Protein AF-A0AAU7IXR2-F1 (afdb_monomer_lite)

Radius of gyration: 25.37 Å; chains: 1; bounding box: 45×55×63 Å

pLDDT: mean 79.78, std 15.19, range [40.5, 95.88]

Foldseek 3Di:
DDDDDPPPPCPPPPPPDDLVNQLVVCVVVVHDSVVSVVVVVVVVVVVVVVVVVVVVVVVVVVLVVVVVPADPPDDPVCVVVVNGPPPPPPCPPVNVVVVVLFVVQAFPFLVVNVVSLVVVVWDDDPQWTDDDQKIWHFDDDPRGTHGIDIDGD

Secondary structure (DSSP, 8-state):
-------------TT---HHHHHHHHHHTT--HHHHHHHHHHHHHHHHHHHHHHHHHHHHHHHHHHHHTSPTT--HHHHHTT-S--------HHHHHHHHHHHHHTTSBHHHHHHHHHHTT-EEETTEEEETTEEEEEEEETTEEEEEEEEE-

Organism: NCBI:txid2797506

Sequence (153 aa):
MKKLMMVAAVLSLAACSSPAQRMADCQSKGVSKDACYIAEQNRTTAINAAAEKQALENAAQLAQSARKHLPEGCTQVMDAAGRCDSKPAKASGDVKQFSGEADRIMNKSISEAAEYLLSKGWKPNKGSWHKGGYIMQLVVEKERVVNAQLLKM

Structure (mmCIF, N/CA/C/O backbone):
data_AF-A0AAU7IXR2-F1
#
_entry.id   AF-A0AAU7IXR2-F1
#
loop_
_atom_site.group_PDB
_atom_site.id
_atom_site.type_symbol
_atom_site.label_atom_id
_atom_site.label_alt_id
_atom_site.label_comp_id
_atom_site.label_asym_id
_atom_site.label_entity_id
_atom_site.label_seq_id
_atom_site.pdbx_PDB_ins_code
_atom_site.Cartn_x
_atom_site.Cartn_y
_atom_site.Cartn_z
_atom_site.occupancy
_atom_site.B_iso_or_equiv
_atom_site.auth_seq_id
_atom_site.auth_comp_id
_atom_site.auth_asym_id
_atom_site.auth_atom_id
_atom_site.pdbx_PDB_model_num
ATOM 1 N N . MET A 1 1 ? -11.452 -38.518 30.360 1.00 43.41 1 MET A N 1
ATOM 2 C CA . MET A 1 1 ? -10.516 -37.643 31.107 1.00 43.41 1 MET A CA 1
ATOM 3 C C . MET A 1 1 ? -9.379 -37.197 30.189 1.00 43.41 1 MET A C 1
ATOM 5 O O . MET A 1 1 ? -8.376 -37.887 30.083 1.00 43.41 1 MET A O 1
ATOM 9 N N . LYS A 1 2 ? -9.543 -36.070 29.491 1.00 40.50 2 LYS A N 1
ATOM 10 C CA . LYS A 1 2 ? -8.436 -35.320 28.881 1.00 40.50 2 LYS A CA 1
ATOM 11 C C . LYS A 1 2 ? -8.851 -33.851 28.864 1.00 40.50 2 LYS A C 1
ATOM 13 O O . LYS A 1 2 ? -9.639 -33.420 28.033 1.00 40.50 2 LYS A O 1
ATOM 18 N N . LYS A 1 3 ? -8.409 -33.141 29.900 1.00 49.25 3 LYS A N 1
ATOM 19 C CA . LYS A 1 3 ? -8.561 -31.698 30.060 1.00 49.25 3 LYS A CA 1
ATOM 20 C C . LYS A 1 3 ? -7.529 -31.055 29.136 1.00 49.25 3 LYS A C 1
ATOM 22 O O . LYS A 1 3 ? -6.352 -31.042 29.480 1.00 49.25 3 LYS A O 1
ATOM 27 N N . LEU A 1 4 ? -7.943 -30.588 27.964 1.00 49.69 4 LEU A N 1
ATOM 28 C CA . LEU A 1 4 ? -7.125 -29.678 27.169 1.00 49.69 4 LEU A CA 1
ATOM 29 C C . LEU A 1 4 ? -7.655 -28.272 27.409 1.00 49.69 4 LEU A C 1
ATOM 31 O O . LEU A 1 4 ? -8.733 -27.894 26.964 1.00 49.69 4 LEU A O 1
ATOM 35 N N . MET A 1 5 ? -6.885 -27.563 28.226 1.00 50.72 5 MET A N 1
ATOM 36 C CA . MET A 1 5 ? -7.018 -26.155 28.544 1.00 50.72 5 MET A CA 1
ATOM 37 C C . MET A 1 5 ? -7.005 -25.347 27.244 1.00 50.72 5 MET A C 1
ATOM 39 O O . MET A 1 5 ? -5.969 -25.237 26.590 1.00 50.72 5 MET A O 1
ATOM 43 N N . MET A 1 6 ? -8.153 -24.774 26.880 1.00 45.50 6 MET A N 1
ATOM 44 C CA . MET A 1 6 ? -8.203 -23.610 26.001 1.00 45.50 6 MET A CA 1
ATOM 45 C C . MET A 1 6 ? -7.499 -22.464 26.730 1.00 45.50 6 MET A C 1
ATOM 47 O O . MET A 1 6 ? -8.084 -21.791 27.575 1.00 45.50 6 MET A O 1
ATOM 51 N N . VAL A 1 7 ? -6.222 -22.258 26.421 1.00 53.78 7 VAL A N 1
ATOM 52 C CA . VAL A 1 7 ? -5.554 -20.989 26.696 1.00 53.78 7 VAL A CA 1
ATOM 53 C C . VAL A 1 7 ? -6.121 -20.000 25.688 1.00 53.78 7 VAL A C 1
ATOM 55 O O . VAL A 1 7 ? -5.775 -20.018 24.508 1.00 53.78 7 VAL A O 1
ATOM 58 N N . ALA A 1 8 ? -7.063 -19.185 26.155 1.00 46.41 8 ALA A N 1
ATOM 59 C CA . ALA A 1 8 ? -7.552 -18.026 25.438 1.00 46.41 8 ALA A CA 1
ATOM 60 C C . ALA A 1 8 ? -6.365 -17.092 25.171 1.00 46.41 8 ALA A C 1
ATOM 62 O O . ALA A 1 8 ? -5.903 -16.381 26.063 1.00 46.41 8 ALA A O 1
ATOM 63 N N . ALA A 1 9 ? -5.862 -17.103 23.939 1.00 50.00 9 ALA A N 1
ATOM 64 C CA . ALA A 1 9 ? -4.985 -16.061 23.434 1.00 50.00 9 ALA A CA 1
ATOM 65 C C . ALA A 1 9 ? -5.822 -14.791 23.239 1.00 50.00 9 ALA A C 1
ATOM 67 O O . ALA A 1 9 ? -6.191 -14.420 22.127 1.00 50.00 9 ALA A O 1
ATOM 68 N N . VAL A 1 10 ? -6.145 -14.124 24.349 1.00 51.38 10 VAL A N 1
ATOM 69 C CA . VAL A 1 10 ? -6.515 -12.712 24.343 1.00 51.38 10 VAL A CA 1
ATOM 70 C C . VAL A 1 10 ? -5.221 -11.952 24.066 1.00 51.38 10 VAL A C 1
ATOM 72 O O . VAL A 1 10 ? -4.573 -11.429 24.966 1.00 51.38 10 VAL A O 1
ATOM 75 N N . LEU A 1 11 ? -4.807 -11.932 22.798 1.00 49.34 11 LEU A N 1
ATOM 76 C CA . LEU A 1 11 ? -3.956 -10.866 22.287 1.00 49.34 11 LEU A CA 1
ATOM 77 C C . LEU A 1 11 ? -4.848 -9.632 22.245 1.00 49.34 11 LEU A C 1
ATOM 79 O O . LEU A 1 11 ? -5.490 -9.322 21.244 1.00 49.34 11 LEU A O 1
ATOM 83 N N . SER A 1 12 ? -4.981 -8.989 23.399 1.00 42.09 12 SER A N 1
ATOM 84 C CA . SER A 1 12 ? -5.644 -7.710 23.535 1.00 42.09 12 SER A CA 1
ATOM 85 C C . SER A 1 12 ? -4.951 -6.731 22.594 1.00 42.09 12 SER A C 1
ATOM 87 O O . SER A 1 12 ? -3.826 -6.296 22.838 1.00 42.09 12 SER A O 1
ATOM 89 N N . LEU A 1 13 ? -5.650 -6.351 21.521 1.00 45.88 13 LEU A N 1
ATOM 90 C CA . LEU A 1 13 ? -5.418 -5.098 20.812 1.00 45.88 13 LEU A CA 1
ATOM 91 C C . LEU A 1 13 ? -5.686 -3.943 21.795 1.00 45.88 13 LEU A C 1
ATOM 93 O O . LEU A 1 13 ? -6.675 -3.221 21.691 1.00 45.88 13 LEU A O 1
ATOM 97 N N . ALA A 1 14 ? -4.816 -3.756 22.785 1.00 45.59 14 ALA A N 1
ATOM 98 C CA . ALA A 1 14 ? -4.899 -2.694 23.782 1.00 45.59 14 ALA A CA 1
ATOM 99 C C . ALA A 1 14 ? -4.458 -1.330 23.210 1.00 45.59 14 ALA A C 1
ATOM 101 O O . ALA A 1 14 ? -3.852 -0.518 23.905 1.00 45.59 14 ALA A O 1
ATOM 102 N N . ALA A 1 15 ? -4.759 -1.065 21.935 1.00 48.53 15 ALA A N 1
ATOM 103 C CA . ALA A 1 15 ? -4.462 0.199 21.266 1.00 48.53 15 ALA A CA 1
ATOM 104 C C . ALA A 1 15 ? -5.673 0.832 20.556 1.00 48.53 15 ALA A C 1
ATOM 106 O O . ALA A 1 15 ? -5.539 1.930 20.028 1.00 48.53 15 ALA A O 1
ATOM 107 N N . CYS A 1 16 ? -6.863 0.220 20.598 1.00 53.12 16 CYS A N 1
ATOM 108 C CA . CYS A 1 16 ? -8.087 0.817 20.042 1.00 53.12 16 CYS A CA 1
ATOM 109 C C . CYS A 1 16 ? -9.022 1.420 21.104 1.00 53.12 16 CYS A C 1
ATOM 111 O O . CYS A 1 16 ? -10.220 1.537 20.860 1.00 53.12 16 CYS A O 1
ATOM 113 N N . SER A 1 17 ? -8.522 1.817 22.281 1.00 67.75 17 SER A N 1
ATOM 114 C CA . SER A 1 17 ? -9.340 2.662 23.158 1.00 67.75 17 SER A CA 1
ATOM 115 C C . SER A 1 17 ? -9.469 4.053 22.533 1.00 67.75 17 SER A C 1
ATOM 117 O O . SER A 1 17 ? -8.489 4.639 22.072 1.00 67.75 17 SER A O 1
ATOM 119 N N . SER A 1 18 ? -10.682 4.588 22.463 1.00 79.56 18 SER A N 1
ATOM 120 C CA . SER A 1 18 ? -10.872 5.988 22.079 1.00 79.56 18 SER A CA 1
ATOM 121 C C . SER A 1 18 ? -10.374 6.917 23.205 1.00 79.56 18 SER A C 1
ATOM 123 O O . SER A 1 18 ? -10.360 6.504 24.371 1.00 79.56 18 SER A O 1
ATOM 125 N N . PRO A 1 19 ? -9.987 8.174 22.909 1.00 79.69 19 PRO A N 1
ATOM 126 C CA . PRO A 1 19 ? -9.623 9.152 23.942 1.00 79.69 19 PRO A CA 1
ATOM 127 C C . PRO A 1 19 ? -10.720 9.316 25.008 1.00 79.69 19 PRO A C 1
ATOM 129 O O . PRO A 1 19 ? -10.432 9.426 26.197 1.00 79.69 19 PRO A O 1
ATOM 132 N N . ALA A 1 20 ? -11.991 9.239 24.595 1.00 82.00 20 ALA A N 1
ATOM 133 C CA . ALA A 1 20 ? -13.143 9.314 25.489 1.00 82.00 20 ALA A CA 1
ATOM 134 C C . ALA A 1 20 ? -13.208 8.143 26.488 1.00 82.00 20 ALA A C 1
ATOM 136 O O . ALA A 1 20 ? -13.452 8.366 27.672 1.00 82.00 20 ALA A O 1
ATOM 137 N N . GLN A 1 21 ? -12.936 6.910 26.044 1.00 85.00 21 GLN A N 1
ATOM 138 C CA . GLN A 1 21 ? -12.895 5.745 26.938 1.00 85.00 21 GLN A CA 1
ATOM 139 C C . GLN A 1 21 ? -11.748 5.839 27.947 1.00 85.00 21 GLN A C 1
ATOM 141 O O . GLN A 1 21 ? -11.951 5.559 29.122 1.00 85.00 21 GLN A O 1
ATOM 146 N N . ARG A 1 22 ? -10.564 6.307 27.529 1.00 86.31 22 ARG A N 1
ATOM 147 C CA . ARG A 1 22 ? -9.422 6.481 28.445 1.00 86.31 22 ARG A CA 1
ATOM 148 C C . ARG A 1 22 ? -9.675 7.552 29.502 1.00 86.31 22 ARG A C 1
ATOM 150 O O . ARG A 1 22 ? -9.292 7.372 30.655 1.00 86.31 22 ARG A O 1
ATOM 157 N N . MET A 1 23 ? -10.358 8.632 29.128 1.00 86.94 23 MET A N 1
ATOM 158 C CA . MET A 1 23 ? -10.779 9.669 30.070 1.00 86.94 23 MET A CA 1
ATOM 159 C C . MET A 1 23 ? -11.801 9.141 31.084 1.00 86.94 23 MET A C 1
ATOM 161 O O . MET A 1 23 ? -11.672 9.432 32.272 1.00 86.94 23 MET A O 1
ATOM 165 N N . ALA A 1 24 ? -12.774 8.339 30.638 1.00 86.25 24 ALA A N 1
ATOM 166 C CA . ALA A 1 24 ? -13.764 7.717 31.516 1.00 86.25 24 ALA A CA 1
ATOM 167 C C . ALA A 1 24 ? -13.129 6.699 32.482 1.00 86.25 24 ALA A C 1
ATOM 169 O O . ALA A 1 24 ? -13.416 6.730 33.676 1.00 86.25 24 ALA A O 1
ATOM 170 N N . ASP A 1 25 ? -12.205 5.865 31.997 1.00 89.69 25 ASP A N 1
ATOM 171 C CA . ASP A 1 25 ? -11.459 4.904 32.821 1.00 89.69 25 ASP A CA 1
ATOM 172 C C . ASP A 1 25 ? -10.509 5.585 33.814 1.00 89.69 25 ASP A C 1
ATOM 174 O O . ASP A 1 25 ? -10.237 5.068 34.895 1.00 89.69 25 ASP A O 1
ATOM 178 N N . CYS A 1 26 ? -9.959 6.743 33.451 1.00 89.25 26 CYS A N 1
ATOM 179 C CA . CYS A 1 26 ? -9.124 7.522 34.354 1.00 89.25 26 CYS A CA 1
ATOM 180 C C . CYS A 1 26 ? -9.964 8.143 35.483 1.00 89.25 26 CYS A C 1
ATOM 182 O O . CYS A 1 26 ? -9.596 8.046 36.653 1.00 89.25 26 CYS A O 1
ATOM 184 N N . GLN A 1 27 ? -11.137 8.690 35.156 1.00 88.56 27 GLN A N 1
ATOM 185 C CA . GLN A 1 27 ? -12.062 9.234 36.154 1.00 88.56 27 GLN A CA 1
ATOM 186 C C . GLN A 1 27 ? -12.673 8.146 37.047 1.00 88.56 27 GLN A C 1
ATOM 188 O O . GLN A 1 27 ? -12.825 8.364 38.247 1.00 88.56 27 GLN A O 1
ATOM 193 N N . SER A 1 28 ? -12.968 6.955 36.510 1.00 89.25 28 SER A N 1
ATOM 194 C CA . SER A 1 28 ? -13.514 5.833 37.294 1.00 89.25 28 SER A CA 1
ATOM 195 C C . SER A 1 28 ? -12.538 5.302 38.351 1.00 89.25 28 SER A C 1
ATOM 197 O O . SER A 1 28 ? -12.958 4.676 39.322 1.00 89.25 28 SER A O 1
ATOM 199 N N . LYS A 1 29 ? -11.243 5.616 38.215 1.00 90.19 29 LYS A N 1
ATOM 200 C CA . LYS A 1 29 ? -10.196 5.348 39.215 1.00 90.19 29 LYS A CA 1
ATOM 201 C C . LYS A 1 29 ? -10.092 6.425 40.301 1.00 90.19 29 LYS A C 1
ATOM 203 O O . LYS A 1 29 ? -9.177 6.370 41.117 1.00 90.19 29 LYS A O 1
ATOM 208 N N . GLY A 1 30 ? -10.996 7.405 40.311 1.00 89.62 30 GLY A N 1
ATOM 209 C CA . GLY A 1 30 ? -11.002 8.502 41.280 1.00 89.62 30 GLY A CA 1
ATOM 210 C C . GLY A 1 30 ? -9.971 9.598 40.995 1.00 89.62 30 GLY A C 1
ATOM 211 O O . GLY A 1 30 ? -9.698 10.420 41.865 1.00 89.62 30 GLY A O 1
ATOM 212 N N . VAL A 1 31 ? -9.386 9.625 39.793 1.00 92.12 31 VAL A N 1
ATOM 213 C CA . VAL A 1 31 ? -8.460 10.682 39.365 1.00 92.12 31 VAL A CA 1
ATOM 214 C C . VAL A 1 31 ? -9.263 11.894 38.885 1.00 92.12 31 VAL A C 1
ATOM 216 O O . VAL A 1 31 ? -10.296 11.751 38.228 1.00 92.12 31 VAL A O 1
ATOM 219 N N . SER A 1 32 ? -8.801 13.106 39.203 1.00 92.31 32 SER A N 1
ATOM 220 C CA . SER A 1 32 ? -9.475 14.331 38.767 1.00 92.31 32 SER A CA 1
ATOM 221 C C . SER A 1 32 ? -9.464 14.468 37.240 1.00 92.31 32 SER A C 1
ATOM 223 O O . SER A 1 32 ? -8.533 14.037 36.556 1.00 92.31 32 SER A O 1
ATOM 225 N N 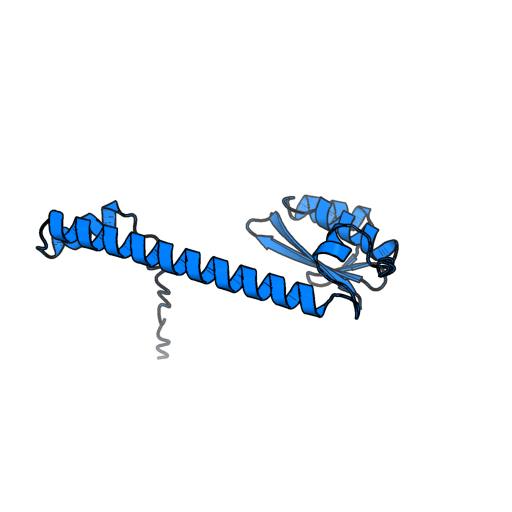. LYS A 1 33 ? -10.500 15.112 36.691 1.00 90.94 33 LYS A N 1
ATOM 226 C CA . LYS A 1 33 ? -10.633 15.339 35.244 1.00 90.94 33 LYS A CA 1
ATOM 227 C C . LYS A 1 33 ? -9.411 16.049 34.650 1.00 90.94 33 LYS A C 1
ATOM 229 O O . LYS A 1 33 ? -8.977 15.666 33.566 1.00 90.94 33 LYS A O 1
ATOM 234 N N . ASP A 1 34 ? -8.841 17.013 35.369 1.00 92.12 34 ASP A N 1
ATOM 235 C CA . ASP A 1 34 ? -7.669 17.771 34.918 1.00 92.12 34 ASP A CA 1
ATOM 236 C C . ASP A 1 34 ? -6.405 16.905 34.890 1.00 92.12 34 ASP A C 1
ATOM 238 O O . ASP A 1 34 ? -5.654 16.937 33.917 1.00 92.12 34 ASP A O 1
ATOM 242 N N . ALA A 1 35 ? -6.202 16.052 35.900 1.00 91.44 35 ALA A N 1
ATOM 243 C CA . ALA A 1 35 ? -5.087 15.108 35.910 1.00 91.44 35 ALA A CA 1
ATOM 244 C C . ALA A 1 35 ? -5.216 14.070 34.783 1.00 91.44 35 ALA A C 1
ATOM 246 O O . ALA A 1 35 ? -4.230 13.758 34.114 1.00 91.44 35 ALA A O 1
ATOM 247 N N . CYS A 1 36 ? -6.434 13.592 34.509 1.00 90.75 36 CYS A N 1
ATOM 248 C CA . CYS A 1 36 ? -6.703 12.718 33.368 1.00 90.75 36 CYS A CA 1
ATOM 249 C C . CYS A 1 36 ? -6.434 13.407 32.025 1.00 90.75 36 CYS A C 1
ATOM 251 O O . CYS A 1 36 ? -5.851 12.798 31.129 1.00 90.75 36 CYS A O 1
ATOM 253 N N . TYR A 1 37 ? -6.810 14.681 31.896 1.00 92.06 37 TYR A N 1
ATOM 254 C CA . TYR A 1 37 ? -6.577 15.462 30.685 1.00 92.06 37 TYR A CA 1
ATOM 255 C C . TYR A 1 37 ? -5.080 15.650 30.410 1.00 92.06 37 TYR A C 1
ATOM 257 O O . TYR A 1 37 ? -4.616 15.387 29.301 1.00 92.06 37 TYR A O 1
ATOM 265 N N . ILE A 1 38 ? -4.306 16.018 31.436 1.00 92.12 38 ILE A N 1
ATOM 266 C CA . ILE A 1 38 ? -2.846 16.162 31.338 1.00 92.12 38 ILE A CA 1
ATOM 267 C C . ILE A 1 38 ? -2.187 14.819 30.997 1.00 92.12 38 ILE A C 1
ATOM 269 O O . ILE A 1 38 ? -1.289 14.765 30.157 1.00 92.12 38 ILE A O 1
ATOM 273 N N . ALA A 1 39 ? -2.640 13.719 31.604 1.00 89.06 39 ALA A N 1
ATOM 274 C CA . ALA A 1 39 ? -2.117 12.387 31.311 1.00 89.06 39 ALA A CA 1
ATOM 275 C C . ALA A 1 39 ? -2.356 11.974 29.846 1.00 89.06 39 ALA A C 1
ATOM 277 O O . ALA A 1 39 ? -1.443 11.456 29.199 1.00 89.06 39 ALA A O 1
ATOM 278 N N . GLU A 1 40 ? -3.544 12.241 29.298 1.00 87.94 40 GLU A N 1
ATOM 279 C CA . GLU A 1 40 ? -3.857 11.947 27.894 1.00 87.94 40 GLU A CA 1
ATOM 280 C C . GLU A 1 40 ? -3.091 12.871 26.931 1.00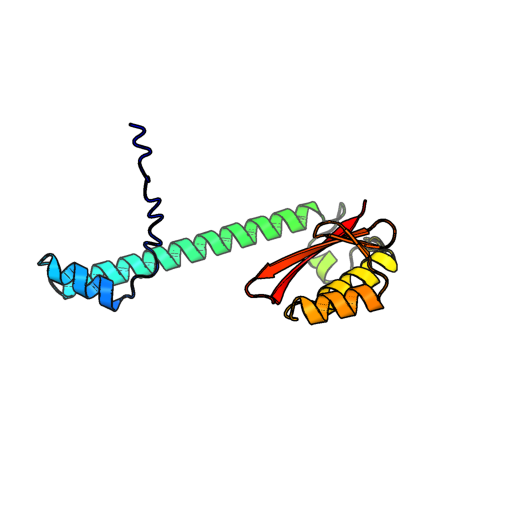 87.94 40 GLU A C 1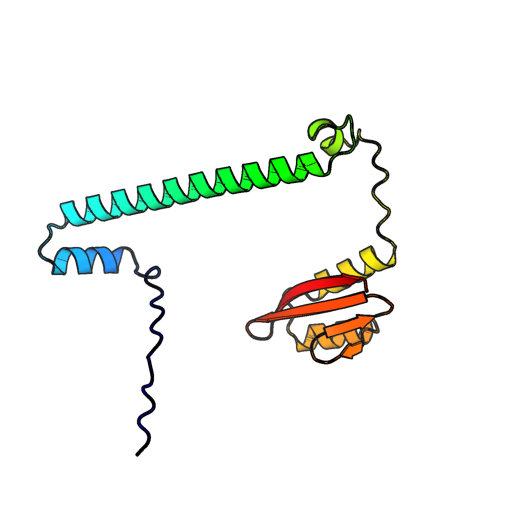
ATOM 282 O O . GLU A 1 40 ? -2.628 12.423 25.878 1.00 87.94 40 GLU A O 1
ATOM 287 N N . GLN A 1 41 ? -2.880 14.136 27.303 1.00 90.19 41 GLN A N 1
ATOM 288 C CA . GLN A 1 41 ? -2.053 15.063 26.530 1.00 90.19 41 GLN A CA 1
ATOM 289 C C . GLN A 1 41 ? -0.594 14.593 26.485 1.00 90.19 41 GLN A C 1
ATOM 291 O O . GLN A 1 41 ? -0.022 14.478 25.404 1.00 90.19 41 GLN A O 1
ATOM 296 N N . ASN A 1 42 ? -0.016 14.224 27.632 1.00 88.75 42 ASN A N 1
ATOM 297 C CA . ASN A 1 42 ? 1.337 13.668 27.714 1.00 88.75 42 ASN A CA 1
ATOM 298 C C . ASN A 1 42 ? 1.470 12.372 26.913 1.00 88.75 42 ASN A C 1
ATOM 300 O O . ASN A 1 42 ? 2.457 12.181 26.203 1.00 88.75 42 ASN A O 1
ATOM 304 N N . ARG A 1 43 ? 0.461 11.497 26.979 1.00 88.06 43 ARG A N 1
ATOM 305 C CA . ARG A 1 43 ? 0.401 10.278 26.168 1.00 88.06 43 ARG A CA 1
ATOM 306 C C . ARG A 1 43 ? 0.405 10.607 24.676 1.00 88.06 43 ARG A C 1
ATOM 308 O O . ARG A 1 43 ? 1.161 9.994 23.931 1.00 88.06 43 ARG A O 1
ATOM 315 N N . THR A 1 44 ? -0.420 11.556 24.243 1.00 86.31 44 THR A N 1
ATOM 316 C CA . THR A 1 44 ? -0.505 11.969 22.834 1.00 86.31 44 THR A CA 1
ATOM 317 C C . THR A 1 44 ? 0.824 12.545 22.357 1.00 86.31 44 THR A C 1
ATOM 319 O O . THR A 1 44 ? 1.333 12.132 21.319 1.00 86.31 44 THR A O 1
ATOM 322 N N . THR A 1 45 ? 1.442 13.419 23.152 1.00 89.38 45 THR A N 1
ATOM 323 C CA . THR A 1 45 ? 2.772 13.967 22.866 1.00 89.38 45 THR A CA 1
ATOM 324 C C . THR A 1 45 ? 3.829 12.868 22.774 1.00 89.38 45 THR A C 1
ATOM 326 O O . THR A 1 45 ? 4.624 12.869 21.840 1.00 89.38 45 THR A O 1
ATOM 329 N N . ALA A 1 46 ? 3.818 11.892 23.686 1.00 88.12 46 ALA A N 1
ATOM 330 C CA . ALA A 1 46 ? 4.750 10.767 23.653 1.00 88.12 46 ALA A CA 1
ATOM 331 C C . ALA A 1 46 ? 4.554 9.879 22.414 1.00 88.12 46 ALA A C 1
ATOM 333 O O . ALA A 1 46 ? 5.535 9.445 21.812 1.00 88.12 46 ALA A O 1
ATOM 334 N N . ILE A 1 47 ? 3.304 9.633 22.007 1.00 84.69 47 ILE A N 1
ATOM 335 C CA . ILE A 1 47 ? 2.986 8.883 20.785 1.00 84.69 47 ILE A CA 1
ATOM 336 C C . ILE A 1 47 ? 3.488 9.635 19.552 1.00 84.69 47 ILE A C 1
ATOM 338 O O . ILE A 1 47 ? 4.149 9.031 18.712 1.00 84.69 47 ILE A O 1
ATOM 342 N N . ASN A 1 48 ? 3.223 10.939 19.460 1.00 87.12 48 ASN A N 1
ATOM 343 C CA . ASN A 1 48 ? 3.666 11.752 18.330 1.00 87.12 48 ASN A CA 1
ATOM 344 C C . ASN A 1 48 ? 5.195 11.811 18.255 1.00 87.12 48 ASN A C 1
ATOM 346 O O . ASN A 1 48 ? 5.755 11.546 17.200 1.00 87.12 48 ASN A O 1
ATOM 350 N N . ALA A 1 49 ? 5.878 12.035 19.380 1.00 88.38 49 ALA A N 1
ATOM 351 C CA . ALA A 1 49 ? 7.339 12.045 19.430 1.00 88.38 49 ALA A CA 1
ATOM 352 C C . ALA A 1 49 ? 7.950 10.684 19.045 1.00 88.38 49 ALA A C 1
ATOM 354 O O . ALA A 1 49 ? 8.959 10.624 18.342 1.00 88.38 49 ALA A O 1
ATOM 355 N N . ALA A 1 50 ? 7.339 9.574 19.474 1.00 85.44 50 ALA A N 1
ATOM 356 C CA . ALA A 1 50 ? 7.769 8.236 19.074 1.00 85.44 50 ALA A CA 1
ATOM 357 C C . ALA A 1 50 ? 7.542 7.988 17.574 1.00 85.44 50 ALA A C 1
ATOM 359 O O . ALA A 1 50 ? 8.423 7.451 16.903 1.00 85.44 50 ALA A O 1
ATOM 360 N N . ALA A 1 51 ? 6.395 8.417 17.042 1.00 85.19 51 ALA A N 1
ATOM 361 C CA . ALA A 1 51 ? 6.076 8.313 15.623 1.00 85.19 51 ALA A CA 1
ATOM 362 C C . ALA A 1 51 ? 7.031 9.155 14.763 1.00 85.19 51 ALA A C 1
ATOM 364 O O . ALA A 1 51 ? 7.544 8.661 13.764 1.00 85.19 51 ALA A O 1
ATOM 365 N N . GLU A 1 52 ? 7.326 10.390 15.172 1.00 88.00 52 GLU A N 1
ATOM 366 C CA . GLU A 1 52 ? 8.297 11.271 14.516 1.00 88.00 52 GLU A CA 1
ATOM 367 C C . GLU A 1 52 ? 9.699 10.660 14.517 1.00 88.00 52 GLU A C 1
ATOM 369 O O . GLU A 1 52 ? 10.356 10.605 13.476 1.00 88.00 52 GLU A O 1
ATOM 374 N N . LYS A 1 53 ? 10.147 10.131 15.661 1.00 90.00 53 LYS A N 1
ATOM 375 C CA . LYS A 1 53 ? 11.441 9.450 15.762 1.00 90.00 53 LYS A CA 1
ATOM 376 C C . LYS A 1 53 ? 11.511 8.245 14.827 1.00 90.00 53 LYS A C 1
ATOM 378 O O . LYS A 1 53 ? 12.480 8.100 14.088 1.00 90.00 53 LYS A O 1
ATOM 383 N N . GLN A 1 54 ? 10.478 7.408 14.822 1.00 81.00 54 GLN A N 1
ATOM 384 C CA . GLN A 1 54 ? 10.424 6.241 13.951 1.00 81.00 54 GLN A CA 1
ATOM 385 C C . GLN A 1 54 ? 10.367 6.644 12.470 1.00 81.00 54 GLN A C 1
ATOM 387 O O . GLN A 1 54 ? 11.012 6.014 11.635 1.00 81.00 54 GLN A O 1
ATOM 392 N N . ALA A 1 55 ? 9.652 7.720 12.130 1.00 83.25 55 ALA A N 1
ATOM 393 C CA . ALA A 1 55 ? 9.624 8.264 10.777 1.00 83.25 55 ALA A CA 1
ATOM 394 C C . ALA A 1 55 ? 11.015 8.740 10.329 1.00 83.25 55 ALA A C 1
ATOM 396 O O . ALA A 1 55 ? 11.431 8.435 9.210 1.00 83.25 55 ALA A O 1
ATOM 397 N N . LEU A 1 56 ? 11.759 9.419 11.206 1.00 85.56 56 LEU A N 1
ATOM 398 C CA . LEU A 1 56 ? 13.135 9.844 10.940 1.00 85.56 56 LEU A CA 1
ATOM 399 C C . LEU A 1 56 ? 14.088 8.657 10.783 1.00 85.56 56 LEU A C 1
ATOM 401 O O . LEU A 1 56 ? 14.892 8.643 9.854 1.00 85.56 56 LEU A O 1
ATOM 405 N N . GLU A 1 57 ? 13.995 7.647 11.647 1.00 86.25 57 GLU A N 1
ATOM 406 C CA . GLU A 1 57 ? 14.821 6.439 11.555 1.00 86.25 57 GLU A CA 1
ATOM 407 C C . GLU A 1 57 ? 14.533 5.660 10.266 1.00 86.25 57 GLU A C 1
ATOM 409 O O . GLU A 1 57 ? 15.465 5.280 9.558 1.00 86.25 57 GLU A O 1
ATOM 414 N N . ASN A 1 58 ? 13.260 5.499 9.903 1.00 80.75 58 ASN A N 1
ATOM 415 C CA . ASN A 1 58 ? 12.858 4.868 8.646 1.00 80.75 58 ASN A CA 1
ATOM 416 C C . ASN A 1 58 ? 13.354 5.665 7.430 1.00 80.75 58 ASN A C 1
ATOM 418 O O . ASN A 1 58 ? 13.878 5.083 6.479 1.00 80.75 58 ASN A O 1
ATOM 422 N N . ALA A 1 59 ? 13.243 6.997 7.465 1.00 78.88 59 ALA A N 1
ATOM 423 C CA . ALA A 1 59 ? 13.757 7.865 6.408 1.00 78.88 59 ALA A CA 1
ATOM 424 C C . ALA A 1 59 ? 15.288 7.776 6.293 1.00 78.88 59 ALA A C 1
ATOM 426 O O . ALA A 1 59 ? 15.825 7.709 5.187 1.00 78.88 59 ALA A O 1
ATOM 427 N N . ALA A 1 60 ? 15.999 7.714 7.421 1.00 80.06 60 ALA A N 1
ATOM 428 C CA . ALA A 1 60 ? 17.447 7.554 7.451 1.00 80.06 60 ALA A CA 1
ATOM 429 C C . ALA A 1 60 ? 17.879 6.184 6.912 1.00 80.06 60 ALA A C 1
ATOM 431 O O . ALA A 1 60 ? 18.820 6.110 6.120 1.00 80.06 60 ALA A O 1
ATOM 432 N N . GLN A 1 61 ? 17.181 5.107 7.282 1.00 77.12 61 GLN A N 1
ATOM 433 C CA . GLN A 1 61 ? 17.438 3.767 6.752 1.00 77.12 61 GLN A CA 1
ATOM 434 C C . GLN A 1 61 ? 17.204 3.708 5.241 1.00 77.12 61 GLN A C 1
ATOM 436 O O . GLN A 1 61 ? 18.056 3.182 4.526 1.00 77.12 61 GLN A O 1
ATOM 441 N N . LEU A 1 62 ? 16.121 4.313 4.746 1.00 76.00 62 LEU A N 1
ATOM 442 C CA . LEU A 1 62 ? 15.837 4.405 3.313 1.00 76.00 62 LEU A CA 1
ATOM 443 C C . LEU A 1 62 ? 16.902 5.224 2.566 1.00 76.00 62 LEU A C 1
ATOM 445 O O . LEU A 1 62 ? 17.365 4.828 1.498 1.00 76.00 62 LEU A O 1
ATOM 449 N N . ALA A 1 63 ? 17.347 6.347 3.133 1.00 71.31 63 ALA A N 1
ATOM 450 C CA . ALA A 1 63 ? 18.405 7.162 2.540 1.00 71.31 63 ALA A CA 1
ATOM 451 C C . ALA A 1 63 ? 19.755 6.418 2.498 1.00 71.31 63 ALA A C 1
ATOM 453 O O . ALA A 1 63 ? 20.510 6.540 1.527 1.00 71.31 63 ALA A O 1
ATOM 454 N N . GLN A 1 64 ? 20.063 5.626 3.529 1.00 71.06 64 GLN A N 1
ATOM 455 C CA . GLN A 1 64 ? 21.265 4.793 3.581 1.00 71.06 64 GLN A CA 1
ATOM 456 C C . GLN A 1 64 ? 21.188 3.601 2.622 1.00 71.06 64 GLN A C 1
ATOM 458 O O . GLN A 1 64 ? 22.176 3.309 1.948 1.00 71.06 64 GLN A O 1
ATOM 463 N N . SER A 1 65 ? 20.043 2.920 2.525 1.00 66.25 65 SER A N 1
ATOM 464 C CA . SER A 1 65 ? 19.857 1.822 1.572 1.00 66.25 65 SER A CA 1
ATOM 465 C C . SER A 1 65 ? 19.922 2.332 0.139 1.00 66.25 65 SER A C 1
ATOM 467 O O . SER A 1 65 ? 20.587 1.712 -0.683 1.00 66.25 65 SER A O 1
ATOM 469 N N 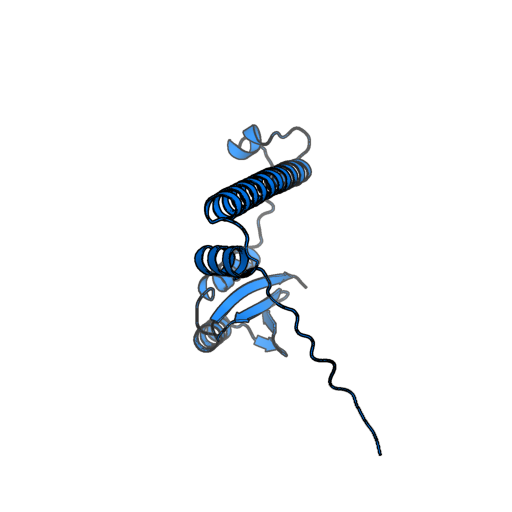. ALA A 1 66 ? 19.333 3.500 -0.139 1.00 63.97 66 ALA A N 1
ATOM 470 C CA . ALA A 1 66 ? 19.474 4.164 -1.426 1.00 63.97 66 ALA A CA 1
ATOM 471 C C . ALA A 1 66 ? 20.957 4.378 -1.747 1.00 63.97 66 ALA A C 1
ATOM 473 O O . ALA A 1 66 ? 21.399 3.892 -2.778 1.00 63.97 66 ALA A O 1
ATOM 474 N N . ARG A 1 67 ? 21.749 4.967 -0.827 1.00 61.75 67 ARG A N 1
ATOM 475 C CA . ARG A 1 67 ? 23.210 5.158 -0.991 1.00 61.75 67 ARG A CA 1
ATOM 476 C C . ARG A 1 67 ? 23.978 3.878 -1.316 1.00 61.75 67 ARG A C 1
ATOM 478 O O . ARG A 1 67 ? 24.886 3.936 -2.136 1.00 61.75 67 ARG A O 1
ATOM 485 N N . LYS A 1 68 ? 23.627 2.743 -0.705 1.00 61.97 68 LYS A N 1
ATOM 486 C CA . LYS A 1 68 ? 24.293 1.450 -0.960 1.00 61.97 68 LYS A CA 1
ATOM 487 C C . LYS A 1 68 ? 24.077 0.918 -2.379 1.00 61.97 68 LYS A C 1
ATOM 489 O O . LYS A 1 68 ? 24.859 0.085 -2.823 1.00 61.97 68 LYS A O 1
ATOM 494 N N . HIS A 1 69 ? 23.036 1.374 -3.070 1.00 64.75 69 HIS A N 1
ATOM 495 C CA . HIS A 1 69 ? 22.722 0.963 -4.436 1.00 64.75 69 HIS A CA 1
ATOM 496 C C . HIS A 1 69 ? 23.183 1.967 -5.502 1.00 64.75 69 HIS A C 1
ATOM 498 O O . HIS A 1 69 ? 22.966 1.708 -6.685 1.00 64.75 69 HIS A O 1
ATOM 504 N N . LEU A 1 70 ? 23.825 3.083 -5.124 1.00 65.56 70 LEU A N 1
ATOM 505 C CA . LEU A 1 70 ? 24.405 3.982 -6.121 1.00 65.56 70 LEU A CA 1
ATOM 506 C C . LEU A 1 70 ? 25.722 3.410 -6.667 1.00 65.56 70 LEU A C 1
ATOM 508 O O . LEU A 1 70 ? 26.521 2.872 -5.896 1.00 65.56 70 LEU A O 1
ATOM 512 N N . PRO A 1 71 ? 25.974 3.558 -7.980 1.00 68.81 71 PRO A N 1
ATOM 513 C CA . PRO A 1 71 ? 27.276 3.275 -8.570 1.00 68.81 71 PRO A CA 1
ATOM 514 C C . PRO A 1 71 ? 28.399 4.060 -7.881 1.00 68.81 71 PRO A C 1
ATOM 516 O O . PRO A 1 71 ? 28.187 5.156 -7.356 1.00 68.81 71 PRO A O 1
ATOM 519 N N . GLU A 1 72 ? 29.614 3.522 -7.921 1.00 70.00 72 GLU A N 1
ATOM 520 C CA . GLU A 1 72 ? 30.793 4.199 -7.385 1.00 70.00 72 GLU A CA 1
ATOM 521 C C . GLU A 1 72 ? 30.999 5.556 -8.093 1.00 70.00 72 GLU A C 1
ATOM 523 O O . GLU A 1 72 ? 30.964 5.640 -9.319 1.00 70.00 72 GLU A O 1
ATOM 528 N N . GLY A 1 73 ? 31.138 6.639 -7.318 1.00 71.19 73 GLY A N 1
ATOM 529 C CA . GLY A 1 73 ? 31.227 8.011 -7.841 1.00 71.19 73 GLY A CA 1
ATOM 530 C C . GLY A 1 73 ? 29.887 8.732 -8.058 1.00 71.19 73 GLY A C 1
ATOM 531 O O . GLY A 1 73 ? 29.887 9.905 -8.428 1.00 71.19 73 GLY A O 1
ATOM 532 N N . CYS A 1 74 ? 28.749 8.085 -7.783 1.00 71.50 74 CYS A N 1
ATOM 533 C CA . CYS A 1 74 ? 27.426 8.692 -7.916 1.00 71.50 74 CYS A CA 1
ATOM 534 C C . CYS A 1 74 ? 26.846 9.191 -6.586 1.00 71.50 74 CYS A C 1
ATOM 536 O O . CYS A 1 74 ? 26.878 8.516 -5.558 1.00 71.50 74 CYS A O 1
ATOM 538 N N . THR A 1 75 ? 26.259 10.391 -6.615 1.00 77.94 75 THR A N 1
ATOM 539 C CA . THR A 1 75 ? 25.493 10.959 -5.493 1.00 77.94 75 THR A CA 1
ATOM 540 C C . THR A 1 75 ? 23.995 10.904 -5.788 1.00 77.94 75 THR A C 1
ATOM 542 O O . THR A 1 75 ? 23.591 10.922 -6.948 1.00 77.94 75 THR A O 1
ATOM 545 N N . GLN A 1 76 ? 23.150 10.903 -4.750 1.00 70.19 76 GLN A N 1
ATOM 546 C CA . GLN A 1 76 ? 21.685 10.922 -4.914 1.00 70.19 76 GLN A CA 1
ATOM 547 C C . GLN A 1 76 ? 21.201 12.088 -5.791 1.00 70.19 76 GLN A C 1
ATOM 549 O O . GLN A 1 76 ? 20.254 11.939 -6.551 1.00 70.19 76 GLN A O 1
ATOM 554 N N . VAL A 1 77 ? 21.874 13.242 -5.724 1.00 76.25 77 VAL A N 1
ATOM 555 C CA . VAL A 1 77 ? 21.532 14.428 -6.526 1.00 76.25 77 VAL A CA 1
ATOM 556 C C . VAL A 1 77 ? 21.904 14.235 -7.999 1.00 76.25 77 VAL A C 1
ATOM 558 O O . VAL A 1 77 ? 21.225 14.747 -8.887 1.00 76.25 77 VAL A O 1
ATOM 561 N N . MET A 1 78 ? 22.980 13.498 -8.279 1.00 70.00 78 MET A N 1
ATOM 562 C CA . MET A 1 78 ? 23.377 13.159 -9.646 1.00 70.00 78 MET A CA 1
ATOM 563 C C . MET A 1 78 ? 22.448 12.106 -10.252 1.00 70.00 78 MET A C 1
ATOM 565 O O . MET A 1 78 ? 22.073 12.251 -11.411 1.00 70.00 78 MET A O 1
ATOM 569 N N . ASP A 1 79 ? 22.021 11.120 -9.463 1.00 71.31 79 ASP A N 1
ATOM 570 C CA . ASP A 1 79 ? 21.027 10.118 -9.862 1.00 71.31 79 ASP A CA 1
ATOM 571 C C . ASP A 1 79 ? 19.649 10.749 -10.130 1.00 71.31 79 ASP A C 1
ATOM 573 O O . ASP A 1 79 ? 19.094 10.597 -11.215 1.00 71.31 79 ASP A O 1
ATOM 577 N N . ALA A 1 80 ? 19.154 11.589 -9.212 1.00 67.56 80 ALA A N 1
ATOM 578 C CA . ALA A 1 80 ? 17.893 12.318 -9.384 1.00 67.56 80 ALA A CA 1
ATOM 579 C C . ALA A 1 80 ? 17.906 13.271 -10.594 1.00 67.56 80 ALA A C 1
ATOM 581 O O . ALA A 1 80 ? 16.874 13.506 -11.217 1.00 67.56 80 ALA A O 1
ATOM 582 N N . ALA A 1 81 ? 19.077 13.810 -10.945 1.00 74.31 81 ALA A N 1
ATOM 583 C CA . ALA A 1 81 ? 19.269 14.639 -12.132 1.00 74.31 81 ALA A CA 1
ATOM 584 C C . ALA A 1 81 ? 19.510 13.825 -13.419 1.00 74.31 81 ALA A C 1
ATOM 586 O O . ALA A 1 81 ? 19.779 14.421 -14.460 1.00 74.31 81 ALA A O 1
ATOM 587 N N . GLY A 1 82 ? 19.481 12.488 -13.353 1.00 66.69 82 GLY A N 1
ATOM 588 C CA . GLY A 1 82 ? 19.739 11.601 -14.490 1.00 66.69 82 GLY A CA 1
ATOM 589 C C . GLY A 1 82 ? 21.172 11.671 -15.030 1.00 66.69 82 GLY A C 1
ATOM 590 O O . GLY A 1 82 ? 21.414 11.300 -16.172 1.00 66.69 82 GLY A O 1
ATOM 591 N N . ARG A 1 83 ? 22.123 12.177 -14.235 1.00 69.44 83 ARG A N 1
ATOM 592 C CA . ARG A 1 83 ? 23.540 12.376 -14.601 1.00 69.44 83 ARG A CA 1
ATOM 593 C C . ARG A 1 83 ? 24.442 11.204 -14.211 1.00 69.44 83 ARG A C 1
ATOM 595 O O . ARG A 1 83 ? 25.655 11.289 -14.365 1.00 69.44 83 ARG A O 1
ATOM 602 N N . CYS A 1 84 ? 23.863 10.140 -13.669 1.00 69.38 84 CYS A N 1
ATOM 603 C CA . CYS A 1 84 ? 24.566 8.910 -13.351 1.00 69.38 84 CYS A CA 1
ATOM 604 C C . CYS A 1 84 ? 24.317 7.875 -14.446 1.00 69.38 84 CYS A C 1
ATOM 606 O O . CYS A 1 84 ? 23.206 7.364 -14.569 1.00 69.38 84 CYS A O 1
ATOM 608 N N . ASP A 1 85 ? 25.371 7.530 -15.193 1.00 63.66 85 ASP A N 1
ATOM 609 C CA . ASP A 1 85 ? 25.392 6.455 -16.194 1.00 63.66 85 ASP A CA 1
ATOM 610 C C . ASP A 1 85 ? 25.360 5.067 -15.533 1.00 63.66 85 ASP A C 1
ATOM 612 O O . ASP A 1 85 ? 26.151 4.171 -15.828 1.00 63.66 85 ASP A O 1
ATOM 616 N N . SER A 1 86 ? 24.401 4.834 -14.641 1.00 56.66 86 SER A N 1
ATOM 617 C CA . SER A 1 86 ? 23.892 3.480 -14.544 1.00 56.66 86 SER A CA 1
ATOM 618 C C . SER A 1 86 ? 23.050 3.297 -15.796 1.00 56.66 86 SER A C 1
ATOM 620 O O . SER A 1 86 ? 21.985 3.893 -15.931 1.00 56.66 86 SER A O 1
AT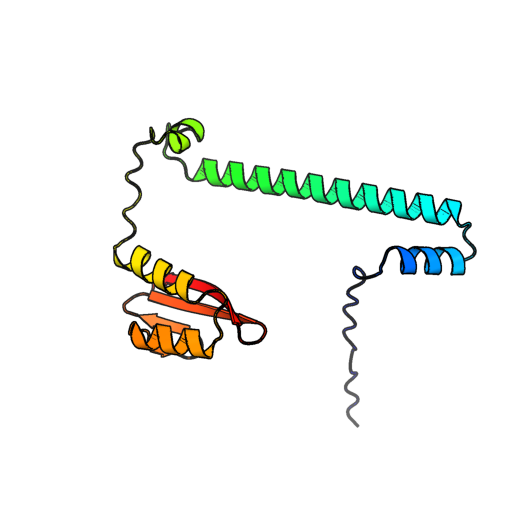OM 622 N N . LYS A 1 87 ? 23.516 2.487 -16.759 1.00 52.19 87 LYS A N 1
ATOM 623 C CA . LYS A 1 87 ? 22.558 1.833 -17.658 1.00 52.19 87 LYS A CA 1
ATOM 624 C C . LYS A 1 87 ? 21.527 1.243 -16.699 1.00 52.19 87 LYS A C 1
ATOM 626 O O . LYS A 1 87 ? 21.932 0.350 -15.947 1.00 52.19 87 LYS A O 1
ATOM 631 N N . PRO A 1 88 ? 20.266 1.724 -16.645 1.00 52.16 88 PRO A N 1
ATOM 632 C CA . PRO A 1 88 ? 19.282 1.034 -15.838 1.00 52.16 88 PRO A CA 1
ATOM 633 C C . PRO A 1 88 ? 19.360 -0.391 -16.354 1.00 52.16 88 PRO A C 1
ATOM 635 O O . PRO A 1 88 ? 19.314 -0.579 -17.578 1.00 52.16 88 PRO A O 1
ATOM 638 N N . ALA A 1 89 ? 19.630 -1.364 -15.474 1.00 52.38 89 ALA A N 1
ATOM 639 C CA . ALA A 1 89 ? 19.579 -2.760 -15.871 1.00 52.38 89 ALA A CA 1
ATOM 640 C C . ALA A 1 89 ? 18.256 -2.870 -16.616 1.00 52.38 89 ALA A C 1
ATOM 642 O O . ALA A 1 89 ? 17.214 -2.582 -16.023 1.00 52.38 89 ALA A O 1
ATOM 643 N N . LYS A 1 90 ? 18.302 -3.059 -17.944 1.00 47.06 90 LYS A N 1
ATOM 644 C CA . LYS A 1 90 ? 17.092 -3.007 -18.757 1.00 47.06 90 LYS A CA 1
ATOM 645 C C . LYS A 1 90 ? 16.273 -4.159 -18.217 1.00 47.06 90 LYS A C 1
ATOM 647 O O . LYS A 1 90 ? 16.580 -5.304 -18.535 1.00 47.06 90 LYS A O 1
ATOM 652 N N . ALA A 1 91 ? 15.313 -3.860 -17.338 1.00 54.34 91 ALA A N 1
ATOM 653 C CA . ALA A 1 91 ? 14.369 -4.844 -16.859 1.00 54.34 91 ALA A CA 1
ATOM 654 C C . ALA A 1 91 ? 13.849 -5.494 -18.134 1.00 54.34 91 ALA A C 1
ATOM 656 O O . ALA A 1 91 ? 13.429 -4.770 -19.050 1.00 54.34 91 ALA A O 1
ATOM 657 N N . SER A 1 92 ? 14.043 -6.812 -18.253 1.00 65.94 92 SER A N 1
ATOM 658 C CA . SER A 1 92 ? 13.681 -7.517 -19.477 1.00 65.94 92 SER A CA 1
ATOM 659 C C . SER A 1 92 ? 12.234 -7.161 -19.814 1.00 65.94 92 SER A C 1
ATOM 661 O O . SER A 1 92 ? 11.448 -6.859 -18.909 1.00 65.94 92 SER A O 1
ATOM 663 N N . GLY A 1 93 ? 11.886 -7.139 -21.104 1.00 76.06 93 GLY A N 1
ATOM 664 C CA . GLY A 1 93 ? 10.522 -6.802 -21.532 1.00 76.06 93 GLY A CA 1
ATOM 665 C C . GLY A 1 93 ? 9.468 -7.565 -20.723 1.00 76.06 93 GLY A C 1
ATOM 666 O O . GLY A 1 93 ? 8.483 -6.975 -20.290 1.00 76.06 93 GLY A O 1
ATOM 667 N N . ASP A 1 94 ? 9.783 -8.818 -20.388 1.00 80.75 94 ASP A N 1
ATOM 668 C CA . ASP A 1 94 ? 9.001 -9.696 -19.521 1.00 80.75 94 ASP A CA 1
ATOM 669 C C . ASP A 1 94 ? 8.795 -9.144 -18.104 1.00 80.75 94 ASP A C 1
ATOM 671 O O . ASP A 1 94 ? 7.662 -9.095 -17.642 1.00 80.75 94 ASP A O 1
ATOM 675 N N . VAL A 1 95 ? 9.841 -8.666 -17.412 1.00 83.12 95 VAL A N 1
ATOM 676 C CA . VAL A 1 95 ? 9.695 -8.081 -16.062 1.00 83.12 95 VAL A CA 1
ATOM 677 C C . VAL A 1 95 ? 8.782 -6.861 -16.106 1.00 83.12 95 VAL A C 1
ATOM 679 O O . VAL A 1 95 ? 7.863 -6.762 -15.301 1.00 83.12 95 VAL A O 1
ATOM 682 N N . LYS A 1 96 ? 8.980 -5.954 -17.072 1.00 85.25 96 LYS A N 1
ATOM 683 C CA . LYS A 1 96 ? 8.121 -4.765 -17.204 1.00 85.25 96 LYS A CA 1
ATOM 684 C C . LYS A 1 96 ? 6.674 -5.141 -17.506 1.00 85.25 96 LYS A C 1
ATOM 686 O O . LYS A 1 96 ? 5.756 -4.572 -16.919 1.00 85.25 96 LYS A O 1
ATOM 691 N N . GLN A 1 97 ? 6.472 -6.097 -18.408 1.00 87.69 97 GLN A N 1
ATOM 692 C CA . GLN A 1 97 ? 5.145 -6.569 -18.768 1.00 87.69 97 GLN A CA 1
ATOM 693 C C . GLN A 1 97 ? 4.450 -7.236 -17.575 1.00 87.69 97 GLN A C 1
ATOM 695 O O . GLN A 1 97 ? 3.303 -6.911 -17.280 1.00 87.69 97 GLN A O 1
ATOM 700 N N . PHE A 1 98 ? 5.128 -8.145 -16.875 1.00 92.00 98 PHE A N 1
ATOM 701 C CA . PHE A 1 98 ? 4.544 -8.911 -15.775 1.00 92.00 98 PHE A CA 1
ATOM 702 C C . PHE A 1 98 ? 4.289 -8.048 -14.540 1.00 92.00 98 PHE A C 1
ATOM 704 O O . PHE A 1 98 ? 3.266 -8.237 -13.888 1.00 92.00 98 PHE A O 1
ATOM 711 N N . SER A 1 99 ? 5.141 -7.057 -14.259 1.00 87.00 99 SER A N 1
ATOM 712 C CA . SER A 1 99 ? 4.849 -6.035 -13.248 1.00 87.00 99 SER A CA 1
ATOM 713 C C . SER A 1 99 ? 3.603 -5.225 -13.615 1.00 87.00 99 SER A C 1
ATOM 715 O O . SER A 1 99 ? 2.718 -5.074 -12.783 1.00 87.00 99 SER A O 1
ATOM 717 N N . GLY A 1 100 ? 3.450 -4.809 -14.877 1.00 89.38 100 GLY A N 1
ATOM 718 C CA . GLY A 1 100 ? 2.228 -4.128 -15.322 1.00 89.38 100 GLY A CA 1
ATOM 719 C C . GLY A 1 100 ? 0.971 -5.013 -15.271 1.00 89.38 100 GLY A C 1
ATOM 720 O O . GLY A 1 100 ? -0.136 -4.521 -15.045 1.00 89.38 100 GLY A O 1
ATOM 721 N N . GLU A 1 101 ? 1.118 -6.327 -15.467 1.00 91.06 101 GLU A N 1
ATOM 722 C CA . GLU A 1 101 ? 0.041 -7.301 -15.250 1.00 91.06 101 GLU A CA 1
ATOM 723 C C . GLU A 1 101 ? -0.309 -7.433 -13.753 1.00 91.06 101 GLU A C 1
ATOM 725 O O . GLU A 1 101 ? -1.496 -7.516 -13.437 1.00 91.06 101 GLU A O 1
ATOM 730 N N . ALA A 1 102 ? 0.679 -7.375 -12.852 1.00 90.75 102 ALA A N 1
ATOM 731 C CA . ALA A 1 102 ? 0.487 -7.373 -11.398 1.00 90.75 102 ALA A CA 1
ATOM 732 C C . ALA A 1 102 ? -0.214 -6.093 -10.904 1.00 90.75 102 ALA A C 1
ATOM 734 O O . ALA A 1 102 ? -1.179 -6.165 -10.147 1.00 90.75 102 ALA A O 1
ATOM 735 N N . ASP A 1 103 ? 0.190 -4.921 -11.396 1.00 90.75 103 ASP A N 1
ATOM 736 C CA . ASP A 1 103 ? -0.419 -3.641 -11.012 1.00 90.75 103 ASP A CA 1
ATOM 737 C C . ASP A 1 103 ? -1.902 -3.569 -11.401 1.00 90.75 103 ASP A C 1
ATOM 739 O O . ASP A 1 103 ? -2.727 -3.007 -10.681 1.00 90.75 103 ASP A O 1
ATOM 743 N N . ARG A 1 104 ? -2.277 -4.186 -12.529 1.00 90.69 104 ARG A N 1
ATOM 744 C CA . ARG A 1 104 ? -3.668 -4.208 -13.013 1.00 90.69 104 ARG A CA 1
ATOM 745 C C . ARG A 1 104 ? -4.609 -5.047 -12.162 1.00 90.69 104 ARG A C 1
ATOM 747 O O . ARG A 1 104 ? -5.815 -4.809 -12.223 1.00 90.69 104 ARG A O 1
ATOM 754 N N . ILE A 1 105 ? -4.097 -6.028 -11.425 1.00 91.62 105 ILE A N 1
ATOM 755 C CA . ILE A 1 105 ? -4.921 -6.8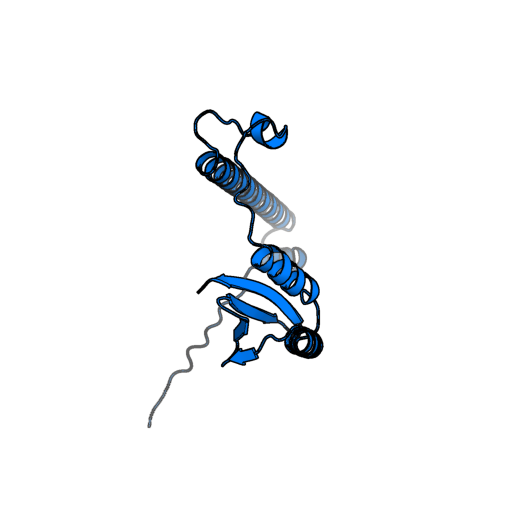86 -10.565 1.00 91.62 105 ILE A CA 1
ATOM 756 C C . ILE A 1 105 ? -5.016 -6.374 -9.128 1.00 91.62 105 ILE A C 1
ATOM 758 O O . ILE A 1 105 ? -5.872 -6.842 -8.380 1.00 91.62 105 ILE A O 1
ATOM 762 N N . MET A 1 106 ? -4.199 -5.387 -8.753 1.00 91.62 106 MET A N 1
ATOM 763 C CA . MET A 1 106 ? -4.272 -4.746 -7.442 1.00 91.62 106 MET A CA 1
ATOM 764 C C . MET A 1 106 ? -5.658 -4.147 -7.200 1.00 91.62 106 MET A C 1
ATOM 766 O O . MET A 1 106 ? -6.257 -3.528 -8.081 1.00 91.62 106 MET A O 1
ATOM 770 N N . ASN A 1 107 ? -6.175 -4.328 -5.984 1.00 88.62 107 ASN A N 1
ATOM 771 C CA . ASN A 1 107 ? -7.502 -3.882 -5.559 1.00 88.62 107 ASN A CA 1
ATOM 772 C C . ASN A 1 107 ? -8.677 -4.438 -6.387 1.00 88.62 107 ASN A C 1
ATOM 774 O O . ASN A 1 107 ? -9.799 -3.942 -6.239 1.00 88.62 107 ASN A O 1
ATOM 778 N N . LYS A 1 108 ? -8.465 -5.458 -7.228 1.00 90.69 108 LYS A N 1
ATOM 779 C CA . LYS A 1 108 ? -9.551 -6.228 -7.850 1.00 90.69 108 LYS A CA 1
ATOM 780 C C . LYS A 1 108 ? -9.990 -7.365 -6.942 1.00 90.69 108 LYS A C 1
ATOM 782 O O . LYS A 1 108 ? -9.255 -7.761 -6.031 1.00 90.69 108 LYS A O 1
ATOM 787 N N . SER A 1 109 ? -11.190 -7.886 -7.186 1.00 93.75 109 SER A N 1
ATOM 788 C CA . SER A 1 109 ? -11.595 -9.138 -6.552 1.00 93.75 109 SER A CA 1
ATOM 789 C C . SER A 1 109 ? -10.700 -10.286 -7.029 1.00 93.75 109 SER A C 1
ATOM 791 O O . SER A 1 109 ? -10.154 -10.251 -8.134 1.00 93.75 109 SER A O 1
ATOM 793 N N . ILE A 1 110 ? -10.558 -11.328 -6.212 1.00 90.81 110 ILE A N 1
ATOM 794 C CA . ILE A 1 110 ? -9.765 -12.507 -6.571 1.00 90.81 110 ILE A CA 1
ATOM 795 C C . ILE A 1 110 ? -10.306 -13.197 -7.830 1.00 90.81 110 ILE A C 1
ATOM 797 O O . ILE A 1 110 ? -9.522 -13.716 -8.618 1.00 90.81 110 ILE A O 1
ATOM 801 N N . SER A 1 111 ? -11.624 -13.139 -8.053 1.00 91.81 111 SER A N 1
ATOM 802 C CA . SER A 1 111 ? -12.271 -13.670 -9.258 1.00 91.81 111 SER A CA 1
ATOM 803 C C . SER A 1 111 ? -11.843 -12.919 -10.524 1.00 91.81 111 SER A C 1
ATOM 805 O O . SER A 1 111 ? -11.302 -13.529 -11.443 1.00 91.81 111 SER A O 1
ATOM 807 N N . GLU A 1 112 ? -11.950 -11.589 -10.534 1.00 93.00 112 GLU A N 1
ATOM 808 C CA . GLU A 1 112 ? -11.520 -10.752 -11.662 1.00 93.00 112 GLU A CA 1
ATOM 809 C C . GLU A 1 112 ? -10.007 -10.835 -11.899 1.00 93.00 112 GLU A C 1
ATOM 811 O O . GLU A 1 112 ? -9.544 -10.837 -13.040 1.00 93.00 112 GLU A O 1
ATOM 816 N N . ALA A 1 113 ? -9.218 -10.895 -10.821 1.00 92.56 113 ALA A N 1
ATOM 817 C CA . ALA A 1 113 ? -7.773 -11.060 -10.909 1.00 92.56 113 ALA A CA 1
ATOM 818 C C . ALA A 1 113 ? -7.409 -12.414 -11.534 1.00 92.56 113 ALA A C 1
ATOM 820 O O . ALA A 1 113 ? -6.547 -12.469 -12.412 1.00 92.56 113 ALA A O 1
ATOM 821 N N . ALA A 1 114 ? -8.083 -13.492 -11.126 1.00 92.44 114 ALA A N 1
ATOM 822 C CA . ALA A 1 114 ? -7.874 -14.826 -11.672 1.00 92.44 114 ALA A CA 1
ATOM 823 C C . ALA A 1 114 ? -8.239 -14.895 -13.161 1.00 92.44 114 ALA A C 1
ATOM 825 O O . ALA A 1 114 ? -7.438 -15.380 -13.958 1.00 92.44 114 ALA A O 1
ATOM 826 N N . GLU A 1 115 ? -9.396 -14.360 -13.556 1.00 94.69 115 GLU A N 1
ATOM 827 C CA . GLU A 1 115 ? -9.805 -14.287 -14.964 1.00 94.69 115 GLU A CA 1
ATOM 828 C C . GLU A 1 115 ? -8.800 -13.500 -15.806 1.00 94.69 115 GLU A C 1
ATOM 830 O O . GLU A 1 115 ? -8.380 -13.945 -16.879 1.00 94.69 115 GLU A O 1
ATOM 835 N N . TYR A 1 116 ? -8.348 -12.353 -15.292 1.00 94.88 116 TYR A N 1
ATOM 836 C CA . TYR A 1 116 ? -7.339 -11.548 -15.961 1.00 94.88 116 TYR A CA 1
ATOM 837 C C . TYR A 1 116 ? -6.025 -12.319 -16.136 1.00 94.88 116 TYR A C 1
ATOM 839 O O . TYR A 1 116 ? -5.491 -12.371 -17.246 1.00 94.88 116 TYR A O 1
ATOM 847 N N . LEU A 1 117 ? -5.512 -12.956 -15.084 1.00 94.62 117 LEU A N 1
ATOM 848 C CA . LEU A 1 117 ? -4.261 -13.713 -15.138 1.00 94.62 117 LEU A CA 1
ATOM 849 C C . LEU A 1 117 ? -4.348 -14.902 -16.104 1.00 94.62 117 LEU A C 1
ATOM 851 O O . LEU A 1 117 ? -3.437 -15.089 -16.915 1.00 94.62 117 LEU A O 1
ATOM 855 N N . LEU A 1 118 ? -5.466 -15.633 -16.099 1.00 94.94 118 LEU A N 1
ATOM 856 C CA . LEU A 1 118 ? -5.739 -16.697 -17.069 1.00 94.94 118 LEU A CA 1
ATOM 857 C C . LEU A 1 118 ? -5.736 -16.157 -18.505 1.00 94.94 118 LEU A C 1
ATOM 859 O O . LEU A 1 118 ? -5.079 -16.733 -19.372 1.00 94.94 118 LEU A O 1
ATOM 863 N N . SER A 1 119 ? -6.374 -15.005 -18.750 1.00 95.31 119 SER A N 1
ATOM 864 C CA . SER A 1 119 ? -6.381 -14.360 -20.075 1.00 95.31 119 SER A CA 1
ATOM 865 C C . SER A 1 119 ? -4.982 -13.945 -20.550 1.00 95.31 119 SER A C 1
ATOM 867 O O . SER A 1 119 ? -4.711 -13.887 -21.749 1.00 95.31 119 SER A O 1
ATOM 869 N N . LYS A 1 120 ? -4.069 -13.670 -19.610 1.00 94.50 120 LYS A N 1
ATOM 870 C CA . LYS A 1 120 ? -2.660 -13.351 -19.875 1.00 94.50 120 LYS A CA 1
ATOM 871 C C . LYS A 1 120 ? -1.762 -14.586 -19.910 1.00 94.50 120 LYS A C 1
ATOM 873 O O . LYS A 1 120 ? -0.550 -14.433 -20.054 1.00 94.50 120 LYS A O 1
ATOM 878 N N . GLY A 1 121 ? -2.323 -15.790 -19.812 1.00 93.50 121 GLY A N 1
ATOM 879 C CA . GLY A 1 121 ? -1.592 -17.051 -19.921 1.00 93.50 121 GLY A CA 1
ATOM 880 C C . GLY A 1 121 ? -0.848 -17.469 -18.652 1.00 93.50 121 GLY A C 1
ATOM 881 O O . GLY A 1 121 ? 0.030 -18.330 -18.728 1.00 93.50 121 GLY A O 1
ATOM 882 N N . TRP A 1 122 ? -1.169 -16.881 -17.497 1.00 95.88 122 TRP A N 1
ATOM 883 C CA . TRP A 1 122 ? -0.682 -17.377 -16.212 1.00 95.88 122 TRP A CA 1
ATOM 884 C C . TRP A 1 122 ? -1.408 -18.662 -15.825 1.00 95.88 122 TRP A C 1
ATOM 886 O O . TRP A 1 122 ? -2.617 -18.794 -16.015 1.00 95.88 122 TRP A O 1
ATOM 896 N N . LYS A 1 123 ? -0.670 -19.602 -15.237 1.00 94.94 123 LYS A N 1
ATOM 897 C CA . LYS A 1 123 ? -1.201 -20.895 -14.798 1.00 94.94 123 LYS A CA 1
ATOM 898 C C . LYS A 1 123 ? -1.255 -20.962 -13.273 1.00 94.94 123 LYS A C 1
ATOM 900 O O . LYS A 1 123 ? -0.220 -20.746 -12.642 1.00 94.94 123 LYS A O 1
ATOM 905 N N . PRO A 1 124 ? -2.409 -21.276 -12.666 1.00 93.56 124 PRO A N 1
ATOM 906 C CA . PRO A 1 124 ? -2.490 -21.457 -11.225 1.00 93.56 124 PRO A CA 1
ATOM 907 C C . PRO A 1 124 ? -1.767 -22.743 -10.803 1.00 93.56 124 PRO A C 1
ATOM 909 O O . PRO A 1 124 ? -1.881 -23.788 -11.439 1.00 93.56 124 PRO A O 1
ATOM 912 N N . ASN A 1 125 ? -1.035 -22.669 -9.699 1.00 88.19 125 ASN A N 1
ATOM 913 C CA . ASN A 1 125 ? -0.301 -23.768 -9.092 1.00 88.19 125 ASN A CA 1
ATOM 914 C C . ASN A 1 125 ? -0.303 -23.596 -7.568 1.00 88.19 125 ASN A C 1
ATOM 916 O O . ASN A 1 125 ? 0.472 -22.809 -7.020 1.00 88.19 125 ASN A O 1
ATOM 920 N N . LYS A 1 126 ? -1.205 -24.318 -6.890 1.00 81.62 126 LYS A N 1
ATOM 921 C CA . LYS A 1 126 ? -1.305 -24.391 -5.418 1.00 81.62 126 LYS A CA 1
ATOM 922 C C . LYS A 1 126 ? -1.197 -23.023 -4.713 1.00 81.62 126 LYS A C 1
ATOM 924 O O . LYS A 1 126 ? -0.451 -22.875 -3.754 1.00 81.62 126 LYS A O 1
ATOM 929 N N . GLY A 1 127 ? -1.924 -22.018 -5.209 1.00 78.88 127 GLY A N 1
ATOM 930 C CA . GLY A 1 127 ? -1.944 -20.664 -4.630 1.00 78.88 127 GLY A CA 1
ATOM 931 C C . GLY A 1 127 ? -0.921 -19.677 -5.209 1.00 78.88 127 GLY A C 1
ATOM 932 O O . GLY A 1 127 ? -0.896 -18.522 -4.800 1.00 78.88 127 GLY A O 1
ATOM 933 N N . SER A 1 128 ? -0.116 -20.092 -6.187 1.00 89.94 128 SER A N 1
ATOM 934 C CA . SER A 1 128 ? 0.798 -19.222 -6.940 1.00 89.94 128 SER A CA 1
ATOM 935 C C . SER A 1 128 ? 0.492 -19.265 -8.435 1.00 89.94 128 SER A C 1
ATOM 937 O O . SER A 1 128 ? -0.074 -20.239 -8.925 1.00 89.94 128 SER A O 1
ATOM 939 N N . TRP A 1 129 ? 0.858 -18.226 -9.176 1.00 94.31 129 TRP A N 1
ATOM 940 C CA . TRP A 1 129 ? 0.613 -18.123 -10.614 1.00 94.31 129 TRP A CA 1
ATOM 941 C C . TRP A 1 129 ? 1.930 -18.210 -11.371 1.00 94.31 129 TRP A C 1
ATOM 943 O O . TRP A 1 129 ? 2.882 -17.529 -11.022 1.00 94.31 129 TRP A O 1
ATOM 953 N N . HIS A 1 130 ? 2.009 -19.048 -12.401 1.00 94.88 130 HIS A N 1
ATOM 954 C CA . HIS A 1 130 ? 3.254 -19.340 -13.118 1.00 94.88 130 HIS A CA 1
ATOM 955 C C . HIS A 1 130 ? 3.164 -18.901 -14.577 1.00 94.88 130 HIS A C 1
ATOM 957 O O . HIS A 1 130 ? 2.157 -19.163 -15.239 1.00 94.88 130 HIS A O 1
ATOM 963 N N . LYS A 1 131 ? 4.223 -18.270 -15.092 1.00 93.38 131 LYS A N 1
ATOM 964 C CA . LYS A 1 131 ? 4.345 -17.876 -16.504 1.00 93.38 131 LYS A CA 1
ATOM 965 C C . LYS A 1 131 ? 5.819 -17.785 -16.895 1.00 93.38 131 LYS A C 1
ATOM 967 O O . LYS A 1 131 ? 6.564 -16.965 -16.365 1.00 93.38 131 LYS A O 1
ATOM 972 N N . GLY A 1 132 ? 6.252 -18.642 -17.820 1.00 88.75 132 GLY A N 1
ATOM 973 C CA . GLY A 1 132 ? 7.675 -18.777 -18.150 1.00 88.75 132 GLY A CA 1
ATOM 974 C C . GLY A 1 132 ? 8.506 -19.111 -16.904 1.00 88.75 132 GLY A C 1
ATOM 975 O O . GLY A 1 132 ? 8.134 -19.994 -16.138 1.00 88.75 132 GLY A O 1
ATOM 976 N N . GLY A 1 133 ? 9.601 -18.378 -16.687 1.00 89.62 133 GLY A N 1
ATOM 977 C CA . GLY A 1 133 ? 10.443 -18.472 -15.486 1.00 89.62 133 GLY A CA 1
ATOM 978 C C . GLY A 1 133 ? 9.995 -17.584 -14.320 1.00 89.62 133 GLY A C 1
ATOM 979 O O . GLY A 1 133 ? 10.835 -17.193 -13.519 1.00 89.62 133 GLY A O 1
ATOM 980 N N . TYR A 1 134 ? 8.718 -17.194 -14.247 1.00 92.62 134 TYR A N 1
ATOM 981 C CA . TYR A 1 134 ? 8.216 -16.276 -13.222 1.00 92.62 134 TYR A CA 1
ATOM 982 C C . TYR A 1 134 ? 7.064 -16.868 -12.419 1.00 92.62 134 TYR A C 1
ATOM 984 O O . TYR A 1 134 ? 6.205 -17.578 -12.950 1.00 92.62 134 TYR A O 1
ATOM 992 N N . ILE A 1 135 ? 7.040 -16.510 -11.137 1.00 93.25 135 ILE A N 1
ATOM 993 C CA . ILE A 1 135 ? 5.993 -16.837 -10.175 1.00 93.25 135 ILE A CA 1
ATOM 994 C C . ILE A 1 135 ? 5.384 -15.530 -9.674 1.00 93.25 135 ILE A C 1
ATOM 996 O O . ILE A 1 135 ? 6.096 -14.652 -9.197 1.00 93.25 135 ILE A O 1
ATOM 1000 N N . MET A 1 136 ? 4.064 -15.414 -9.744 1.00 92.75 136 MET A N 1
ATOM 1001 C CA . MET A 1 136 ? 3.297 -14.327 -9.161 1.00 92.75 136 MET A CA 1
ATOM 1002 C C . MET A 1 136 ? 2.531 -14.844 -7.942 1.00 92.75 136 MET A C 1
ATOM 1004 O O . MET A 1 136 ? 1.690 -15.741 -8.042 1.00 92.75 136 MET A O 1
ATOM 1008 N N . GLN A 1 137 ? 2.858 -14.298 -6.774 1.00 92.75 137 GLN A N 1
ATOM 1009 C CA . GLN A 1 137 ? 2.195 -14.602 -5.510 1.00 92.75 137 GLN A CA 1
ATOM 1010 C C . GLN A 1 137 ? 1.233 -13.476 -5.165 1.00 92.75 137 GLN A C 1
ATOM 1012 O O . GLN A 1 137 ? 1.627 -12.312 -5.116 1.00 92.75 137 GLN A O 1
ATOM 1017 N N . LEU A 1 138 ? -0.027 -13.826 -4.929 1.00 91.88 138 LEU A N 1
ATOM 1018 C CA . LEU A 1 138 ? -1.056 -12.865 -4.554 1.00 91.88 138 LEU A CA 1
ATOM 1019 C C . LEU A 1 138 ? -1.311 -12.956 -3.056 1.00 91.88 138 LEU A C 1
ATOM 1021 O O . LEU A 1 138 ? -1.480 -14.051 -2.520 1.00 91.88 138 LEU A O 1
ATOM 1025 N N . VAL A 1 139 ? -1.399 -11.806 -2.399 1.00 90.44 139 VAL A N 1
ATOM 1026 C CA . VAL A 1 139 ? -1.954 -11.700 -1.050 1.00 90.44 139 VAL A CA 1
ATOM 1027 C C . VAL A 1 139 ? -3.372 -11.182 -1.191 1.00 90.44 139 VAL A C 1
ATOM 1029 O O . VAL A 1 139 ? -3.605 -10.139 -1.808 1.00 90.44 139 VAL A O 1
ATOM 1032 N N . VAL A 1 140 ? -4.317 -11.937 -0.642 1.00 88.94 140 VAL A N 1
ATOM 1033 C CA . VAL A 1 140 ? -5.745 -11.649 -0.741 1.00 88.94 140 VAL A CA 1
ATOM 1034 C C . VAL A 1 140 ? -6.294 -11.388 0.651 1.00 88.94 140 VAL A C 1
ATOM 1036 O O . VAL A 1 140 ? -6.175 -12.233 1.534 1.00 88.94 140 VAL A O 1
ATOM 1039 N N . GLU A 1 141 ? -6.944 -10.244 0.830 1.00 89.00 141 GLU A N 1
ATOM 1040 C CA . GLU A 1 141 ? -7.688 -9.907 2.040 1.00 89.00 141 GLU A CA 1
ATOM 1041 C C . GLU A 1 141 ? -9.118 -9.548 1.661 1.00 89.00 141 GLU A C 1
ATOM 1043 O O . GLU A 1 141 ? -9.339 -8.758 0.745 1.00 89.00 141 GLU A O 1
ATOM 1048 N N . LYS A 1 142 ? -10.102 -10.120 2.367 1.00 88.44 142 LYS A N 1
ATOM 1049 C CA . LYS A 1 142 ? -11.534 -9.874 2.102 1.00 88.44 142 LYS A CA 1
ATOM 1050 C C . LYS A 1 142 ? -11.875 -10.012 0.606 1.00 88.44 142 LYS A C 1
ATOM 1052 O O . LYS A 1 142 ? -12.497 -9.131 0.022 1.00 88.44 142 LYS A O 1
ATOM 1057 N N . GLU A 1 143 ? -11.387 -11.092 -0.008 1.00 88.62 143 GLU A N 1
ATOM 1058 C CA . GLU A 1 143 ? -11.556 -11.414 -1.436 1.00 88.62 143 GLU A CA 1
ATOM 1059 C C . GLU A 1 143 ? -10.941 -10.413 -2.426 1.00 88.62 143 GLU A C 1
ATOM 1061 O O . GLU A 1 143 ? -11.196 -10.505 -3.626 1.00 88.62 143 GLU A O 1
ATOM 1066 N N . ARG A 1 144 ? -10.100 -9.482 -1.967 1.00 90.38 144 ARG A N 1
ATOM 1067 C CA . ARG A 1 144 ? -9.412 -8.497 -2.808 1.00 90.38 144 ARG A CA 1
ATOM 1068 C C . ARG A 1 144 ? -7.910 -8.705 -2.798 1.00 90.38 144 ARG A C 1
ATOM 1070 O O . ARG A 1 144 ? -7.328 -9.007 -1.761 1.00 90.38 144 ARG A O 1
ATOM 1077 N N . VAL A 1 145 ? -7.275 -8.506 -3.947 1.00 91.19 145 VAL A N 1
ATOM 1078 C CA . VAL A 1 145 ? -5.814 -8.554 -4.060 1.00 91.19 145 VAL A CA 1
ATOM 1079 C C . VAL A 1 145 ? -5.226 -7.292 -3.431 1.00 91.19 145 VAL A C 1
ATOM 1081 O O . VAL A 1 145 ? -5.419 -6.192 -3.948 1.00 91.19 145 VAL A O 1
ATOM 1084 N N . VAL A 1 146 ? -4.513 -7.454 -2.317 1.00 92.69 146 VAL A N 1
ATOM 1085 C CA . VAL A 1 146 ? -3.837 -6.362 -1.593 1.00 92.69 146 VAL A CA 1
ATOM 1086 C C . VAL A 1 146 ? -2.336 -6.316 -1.862 1.00 92.69 146 VAL A C 1
ATOM 1088 O O . VAL A 1 146 ? -1.694 -5.308 -1.583 1.00 92.69 146 VAL A O 1
ATOM 1091 N N . ASN A 1 147 ? -1.765 -7.389 -2.414 1.00 90.81 147 ASN A N 1
ATOM 1092 C CA . ASN A 1 147 ? -0.376 -7.435 -2.862 1.00 90.81 147 ASN A CA 1
ATOM 1093 C C . ASN A 1 147 ? -0.222 -8.449 -4.005 1.00 90.81 147 ASN A C 1
ATOM 1095 O O . ASN A 1 147 ? -0.867 -9.499 -3.993 1.00 90.81 147 ASN A O 1
ATOM 1099 N N . ALA A 1 148 ? 0.659 -8.151 -4.954 1.00 90.56 148 ALA A N 1
ATOM 1100 C CA . ALA A 1 148 ? 1.077 -9.052 -6.015 1.00 90.56 148 ALA A CA 1
ATOM 1101 C C . ALA A 1 148 ? 2.607 -9.006 -6.140 1.00 90.56 148 ALA A C 1
ATOM 1103 O O . ALA A 1 148 ? 3.182 -8.025 -6.607 1.00 90.56 148 ALA A O 1
ATOM 1104 N N . GLN A 1 149 ? 3.274 -10.076 -5.711 1.00 89.12 149 GLN A N 1
ATOM 1105 C CA . GLN A 1 149 ? 4.729 -10.189 -5.757 1.00 89.12 149 GLN A CA 1
ATOM 1106 C C . GLN A 1 149 ? 5.160 -11.024 -6.954 1.00 89.12 149 GLN A C 1
ATOM 1108 O O . GLN A 1 149 ? 4.724 -12.164 -7.111 1.00 89.12 149 GLN A O 1
ATOM 1113 N N . LEU A 1 150 ? 6.046 -10.463 -7.774 1.00 90.81 150 LEU A N 1
ATOM 1114 C CA . LEU A 1 150 ? 6.658 -11.148 -8.904 1.00 90.81 150 LEU A CA 1
ATOM 1115 C C . LEU A 1 150 ? 8.049 -11.656 -8.511 1.00 90.81 150 LEU A C 1
ATOM 1117 O O . LEU A 1 150 ? 8.925 -10.878 -8.145 1.00 90.81 150 LEU A O 1
ATOM 1121 N N . LEU A 1 151 ? 8.256 -12.961 -8.633 1.00 88.44 151 LEU A N 1
ATOM 1122 C CA . LEU A 1 151 ? 9.514 -13.648 -8.362 1.00 88.44 151 LEU A CA 1
ATOM 1123 C C . LEU A 1 151 ? 10.013 -14.297 -9.651 1.00 88.44 151 LEU A C 1
ATOM 1125 O O . LEU A 1 151 ? 9.230 -14.883 -10.399 1.00 88.44 151 LEU A O 1
ATOM 1129 N N . LYS A 1 152 ? 11.316 -14.205 -9.909 1.00 87.38 152 LYS A N 1
ATOM 1130 C CA . LYS A 1 152 ? 11.974 -14.944 -10.989 1.00 87.38 152 LYS A CA 1
ATOM 1131 C C . LYS A 1 152 ? 12.534 -16.247 -10.415 1.00 87.38 152 LYS A C 1
ATOM 1133 O O . LYS A 1 152 ? 13.166 -16.204 -9.361 1.00 87.38 152 LYS A O 1
ATOM 1138 N N . MET A 1 153 ? 12.247 -17.363 -11.079 1.00 78.62 153 MET A N 1
ATOM 1139 C CA . MET A 1 153 ? 12.821 -18.678 -10.777 1.00 78.62 153 MET A CA 1
ATOM 1140 C C . MET A 1 153 ? 14.284 -18.758 -11.205 1.00 78.62 153 MET A C 1
ATOM 1142 O O . MET A 1 153 ? 14.656 -18.062 -12.182 1.00 78.62 153 MET A O 1
#